Protein AF-A0A9D9X9W4-F1 (afdb_monomer_lite)

Foldseek 3Di:
DDDPPPPPPDDVVVVVVVVVVVVVCVVVVPDPVPVVPDPPPPDPDPPDQQFQFADQPPRDTDSPPDDDDPVVVCCVPPVVDDSVVRRVSSVVVVVVVPD

Structure (mmCIF, N/CA/C/O backbone):
data_AF-A0A9D9X9W4-F1
#
_entry.id   AF-A0A9D9X9W4-F1
#
loop_
_atom_site.group_PDB
_atom_site.id
_atom_site.type_symbol
_atom_site.label_atom_id
_atom_site.label_alt_id
_atom_site.label_comp_id
_atom_site.label_asym_id
_atom_site.label_entity_id
_atom_site.label_seq_id
_atom_site.pdbx_PDB_ins_code
_atom_site.Cartn_x
_atom_site.Cartn_y
_atom_site.Cartn_z
_atom_site.occupancy
_atom_site.B_iso_or_equiv
_atom_site.auth_seq_id
_atom_site.auth_comp_id
_atom_site.auth_asym_id
_atom_site.auth_atom_id
_atom_site.pdbx_PDB_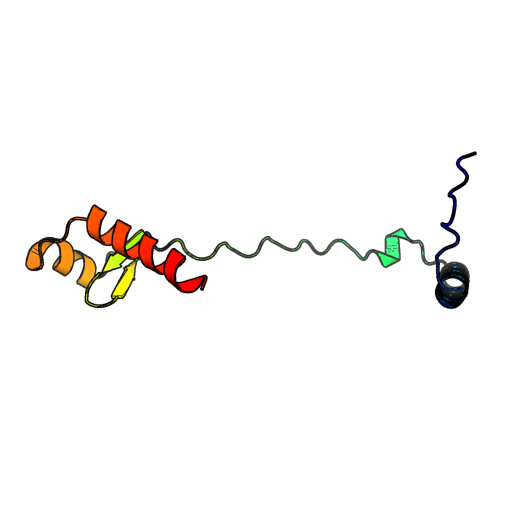model_num
ATOM 1 N N . MET A 1 1 ? 13.123 -24.231 -42.402 1.00 49.41 1 MET A N 1
ATOM 2 C CA . MET A 1 1 ? 13.889 -23.147 -41.745 1.00 49.41 1 MET A CA 1
ATOM 3 C C . MET A 1 1 ? 12.905 -22.043 -41.405 1.00 49.41 1 MET A C 1
ATOM 5 O O . MET A 1 1 ? 12.216 -21.593 -42.306 1.00 49.41 1 MET A O 1
ATOM 9 N N . LYS A 1 2 ? 12.731 -21.707 -40.121 1.00 54.59 2 LYS A N 1
ATOM 10 C CA . LYS A 1 2 ? 11.777 -20.675 -39.681 1.00 54.59 2 LYS A CA 1
ATOM 11 C C . LYS A 1 2 ? 12.322 -19.306 -40.100 1.00 54.59 2 LYS A C 1
ATOM 13 O O . LYS A 1 2 ? 13.278 -18.827 -39.499 1.00 54.59 2 LYS A O 1
ATOM 18 N N . HIS A 1 3 ? 11.759 -18.754 -41.170 1.00 52.62 3 HIS A N 1
ATOM 19 C CA . HIS A 1 3 ? 11.955 -17.372 -41.589 1.00 52.62 3 HIS A CA 1
ATOM 20 C C . HIS A 1 3 ? 11.245 -16.503 -40.542 1.00 52.62 3 HIS A C 1
ATOM 22 O O . HIS A 1 3 ? 10.034 -16.604 -40.382 1.00 52.62 3 HIS A O 1
ATOM 28 N N . LEU A 1 4 ? 12.004 -15.773 -39.725 1.00 61.47 4 LEU A N 1
ATOM 29 C CA . LEU A 1 4 ? 11.442 -14.729 -38.874 1.00 61.47 4 LEU A CA 1
ATOM 30 C C . LEU A 1 4 ? 11.192 -13.544 -39.797 1.00 61.47 4 LEU A C 1
ATOM 32 O O . LEU A 1 4 ? 12.129 -12.819 -40.133 1.00 61.47 4 LEU A O 1
ATOM 36 N N . ASP A 1 5 ? 9.953 -13.419 -40.259 1.00 53.66 5 ASP A N 1
ATOM 37 C CA . ASP A 1 5 ? 9.484 -12.246 -40.979 1.00 53.66 5 ASP A CA 1
ATOM 38 C C . ASP A 1 5 ? 9.645 -11.030 -40.062 1.00 53.66 5 ASP A C 1
ATOM 40 O O . ASP A 1 5 ? 8.936 -10.859 -39.071 1.00 53.66 5 ASP A O 1
ATOM 44 N N . VAL A 1 6 ? 10.665 -10.226 -40.355 1.00 60.41 6 VAL A N 1
ATOM 45 C CA . VAL A 1 6 ? 10.773 -8.861 -39.848 1.00 60.41 6 VAL A CA 1
ATOM 46 C C . VAL A 1 6 ? 9.651 -8.090 -40.529 1.00 60.41 6 VAL A C 1
ATOM 48 O O . VAL A 1 6 ? 9.646 -7.963 -41.754 1.00 60.41 6 VAL A O 1
ATOM 51 N N . ASP A 1 7 ? 8.675 -7.645 -39.743 1.00 58.47 7 ASP A N 1
ATOM 52 C CA . ASP A 1 7 ? 7.555 -6.847 -40.227 1.00 58.47 7 ASP A CA 1
ATOM 53 C C . ASP A 1 7 ? 8.100 -5.564 -40.901 1.00 58.47 7 ASP A C 1
ATOM 55 O O . ASP A 1 7 ? 8.891 -4.840 -40.288 1.00 58.47 7 ASP A O 1
ATOM 59 N N . PRO A 1 8 ? 7.742 -5.271 -42.166 1.00 56.69 8 PRO A N 1
ATOM 60 C CA . PRO A 1 8 ? 8.316 -4.170 -42.951 1.00 56.69 8 PRO A CA 1
ATOM 61 C C . PRO A 1 8 ? 7.929 -2.763 -42.452 1.00 56.69 8 PRO A C 1
ATOM 63 O O . PRO A 1 8 ? 8.274 -1.773 -43.095 1.00 56.69 8 PRO A O 1
ATOM 66 N N . SER A 1 9 ? 7.234 -2.665 -41.315 1.00 55.88 9 SER A N 1
ATOM 67 C CA . SER A 1 9 ? 6.864 -1.415 -40.638 1.00 55.88 9 SER A CA 1
ATOM 68 C C . SER A 1 9 ? 7.943 -0.877 -39.687 1.00 55.88 9 SER A C 1
ATOM 70 O O . SER A 1 9 ? 7.761 0.193 -39.104 1.00 55.88 9 SER A O 1
ATOM 72 N N . GLU A 1 10 ? 9.037 -1.611 -39.456 1.00 60.91 10 GLU A N 1
ATOM 73 C CA . GLU A 1 10 ? 10.082 -1.161 -38.534 1.00 60.91 10 GLU A CA 1
ATOM 74 C C . GLU A 1 10 ? 10.908 -0.022 -39.143 1.00 60.91 10 GLU A C 1
ATOM 76 O O . GLU A 1 10 ? 11.532 -0.181 -40.194 1.00 60.91 10 GLU A O 1
ATOM 81 N N . ASP A 1 11 ? 10.920 1.131 -38.461 1.00 76.94 11 ASP A N 1
ATOM 82 C CA . ASP A 1 11 ? 11.682 2.318 -38.851 1.00 76.94 11 ASP A CA 1
ATOM 83 C C . ASP A 1 11 ? 13.094 1.930 -39.336 1.00 76.94 11 ASP A C 1
ATOM 85 O O . ASP A 1 11 ? 13.802 1.197 -38.633 1.00 76.94 11 ASP A O 1
ATOM 89 N N . PRO A 1 12 ? 13.570 2.433 -40.490 1.00 81.81 12 PRO A N 1
ATOM 90 C CA . PRO A 1 12 ? 14.898 2.089 -41.011 1.00 81.81 12 PRO A CA 1
ATOM 91 C C . PRO A 1 12 ? 16.017 2.403 -40.005 1.00 81.81 12 PRO A C 1
ATOM 93 O O . PRO A 1 12 ? 17.059 1.745 -39.980 1.00 81.81 12 PRO A O 1
ATOM 96 N N . GLU A 1 13 ? 15.773 3.370 -39.122 1.00 82.94 13 GLU A N 1
ATOM 97 C CA . GLU A 1 13 ? 16.633 3.707 -37.996 1.00 82.94 13 GLU A CA 1
ATOM 98 C C . GLU A 1 13 ? 16.704 2.592 -36.939 1.00 82.94 13 GLU A C 1
ATOM 100 O O . GLU A 1 13 ? 17.797 2.261 -36.473 1.00 82.94 13 GLU A O 1
ATOM 105 N N . LYS A 1 14 ? 15.582 1.933 -36.617 1.00 75.44 14 LYS A N 1
ATOM 106 C CA . LYS A 1 14 ? 15.564 0.761 -35.726 1.00 75.44 14 LYS A CA 1
ATOM 107 C C . LYS A 1 14 ? 16.325 -0.403 -36.342 1.00 75.44 14 LYS A C 1
ATOM 109 O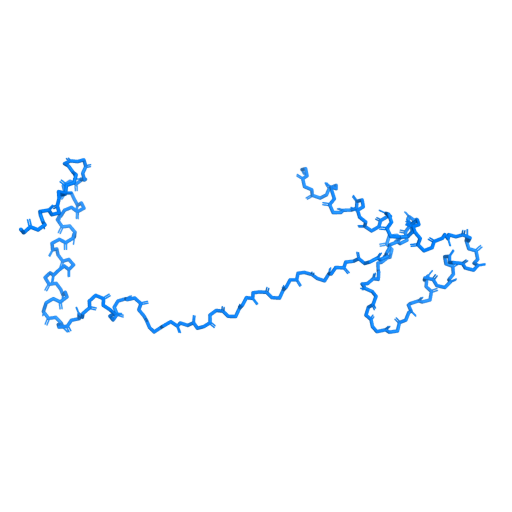 O . LYS A 1 14 ? 17.137 -1.020 -35.657 1.00 75.44 14 LYS A O 1
ATOM 114 N N . ILE A 1 15 ? 16.150 -0.658 -37.638 1.00 84.88 15 ILE A N 1
ATOM 115 C CA . ILE A 1 15 ? 16.894 -1.709 -38.350 1.00 84.88 15 ILE A CA 1
ATOM 116 C C . ILE A 1 15 ? 18.407 -1.427 -38.295 1.00 84.88 15 ILE A C 1
ATOM 118 O O . ILE A 1 15 ? 19.208 -2.323 -37.996 1.00 84.88 15 ILE A O 1
ATOM 122 N N . ALA A 1 16 ? 18.815 -0.172 -38.516 1.00 88.56 16 ALA A N 1
ATOM 123 C CA . ALA A 1 16 ? 20.211 0.246 -38.402 1.00 88.56 16 ALA A CA 1
ATOM 124 C C . ALA A 1 16 ? 20.752 0.094 -36.968 1.00 88.56 16 ALA A C 1
ATOM 126 O O . ALA A 1 16 ? 21.867 -0.409 -36.774 1.00 88.56 16 ALA A O 1
ATOM 127 N N . ALA A 1 17 ? 19.957 0.463 -35.960 1.00 87.00 17 ALA A N 1
ATOM 128 C CA . ALA A 1 17 ? 20.302 0.307 -34.552 1.00 87.00 17 ALA A CA 1
ATOM 129 C C . ALA A 1 17 ? 20.464 -1.171 -34.164 1.00 87.00 17 ALA A C 1
ATOM 131 O O . ALA A 1 17 ? 21.487 -1.539 -33.585 1.00 87.00 17 ALA A O 1
ATOM 132 N N . ILE A 1 18 ? 19.528 -2.040 -34.560 1.00 89.00 18 ILE A N 1
ATOM 133 C CA . ILE A 1 18 ? 19.583 -3.490 -34.310 1.00 89.00 18 ILE A CA 1
ATOM 134 C C . ILE A 1 18 ? 20.848 -4.093 -34.928 1.00 89.00 18 ILE A C 1
ATOM 136 O O . ILE A 1 18 ? 21.548 -4.877 -34.283 1.00 89.00 18 ILE A O 1
ATOM 140 N N . ARG A 1 19 ? 21.204 -3.699 -36.156 1.00 91.75 19 ARG A N 1
ATOM 141 C CA . ARG A 1 19 ? 22.441 -4.157 -36.807 1.00 91.75 19 ARG A CA 1
ATOM 142 C C . ARG A 1 19 ? 23.691 -3.722 -36.040 1.00 91.75 19 ARG A C 1
ATOM 144 O O . ARG A 1 19 ? 24.631 -4.508 -35.907 1.00 91.75 19 ARG A O 1
ATOM 151 N N . LYS A 1 20 ? 23.711 -2.490 -35.526 1.00 91.56 20 LYS A N 1
ATOM 152 C CA . LYS A 1 20 ? 24.824 -1.970 -34.720 1.00 91.56 20 LYS A CA 1
ATOM 153 C C . LYS A 1 20 ? 24.945 -2.710 -33.388 1.00 91.56 20 LYS A C 1
ATOM 155 O O . LYS A 1 20 ? 26.055 -3.089 -33.026 1.00 91.56 20 LYS A O 1
ATOM 160 N N . ILE A 1 21 ? 23.824 -2.971 -32.713 1.00 91.25 21 ILE A N 1
ATOM 161 C CA . ILE A 1 21 ? 23.777 -3.758 -31.473 1.00 91.25 21 ILE A CA 1
ATOM 162 C C . ILE A 1 21 ? 24.344 -5.156 -31.725 1.00 91.25 21 ILE A C 1
ATOM 164 O O . ILE A 1 21 ? 25.260 -5.563 -31.021 1.00 91.25 21 ILE A O 1
ATOM 168 N N . ARG A 1 22 ? 23.901 -5.848 -32.786 1.00 90.00 22 ARG A N 1
ATOM 169 C CA . ARG A 1 22 ? 24.429 -7.175 -33.152 1.00 90.00 22 ARG A CA 1
ATOM 170 C C . ARG A 1 22 ? 25.940 -7.161 -33.408 1.00 90.00 22 ARG A C 1
ATOM 172 O O . ARG A 1 22 ? 26.633 -8.051 -32.937 1.00 90.00 22 ARG A O 1
ATOM 179 N N . LYS A 1 23 ? 26.463 -6.140 -34.100 1.00 93.31 23 LYS A N 1
ATOM 180 C CA . LYS A 1 23 ? 27.912 -5.998 -34.341 1.00 93.31 23 LYS A CA 1
ATOM 181 C C . LYS A 1 23 ? 28.699 -5.777 -33.047 1.00 93.31 23 LYS A C 1
ATOM 183 O O . LYS A 1 23 ? 29.804 -6.286 -32.913 1.00 93.31 23 LYS A O 1
ATOM 188 N N . LEU A 1 24 ? 28.151 -5.002 -32.113 1.00 94.69 24 LEU A N 1
ATOM 189 C CA . LEU A 1 24 ? 28.772 -4.790 -30.807 1.00 94.69 24 LEU A CA 1
ATOM 190 C C . LEU A 1 24 ? 28.736 -6.070 -29.966 1.00 94.69 24 LEU A C 1
ATOM 192 O O . LEU A 1 24 ? 29.748 -6.415 -29.372 1.00 94.69 24 LEU A O 1
ATOM 196 N N . MET A 1 25 ? 27.614 -6.792 -29.959 1.00 92.19 25 MET A N 1
ATOM 197 C CA . MET A 1 25 ? 27.504 -8.080 -29.269 1.00 92.19 25 MET A CA 1
ATOM 198 C C . MET A 1 25 ? 28.543 -9.082 -29.776 1.00 92.19 25 MET A C 1
ATOM 200 O O . MET A 1 25 ? 29.241 -9.673 -28.966 1.00 92.19 25 MET A O 1
ATOM 204 N N . ASP A 1 26 ? 28.712 -9.200 -31.096 1.00 90.69 26 ASP A N 1
ATOM 205 C CA . ASP A 1 26 ? 29.719 -10.076 -31.709 1.00 90.69 26 ASP A CA 1
ATOM 206 C C . ASP A 1 26 ? 31.156 -9.663 -31.342 1.00 90.69 26 ASP A C 1
ATOM 208 O O . ASP A 1 26 ? 31.952 -10.488 -30.890 1.00 90.69 26 ASP A O 1
ATOM 212 N N . PHE A 1 27 ? 31.461 -8.364 -31.444 1.00 93.38 27 PHE A N 1
ATOM 213 C CA . PHE A 1 27 ? 32.783 -7.817 -31.127 1.00 93.38 27 PHE A CA 1
ATOM 214 C C . PHE A 1 27 ? 33.199 -8.073 -29.673 1.00 93.38 27 PHE A C 1
ATOM 216 O O . PHE A 1 27 ? 34.361 -8.369 -29.407 1.00 93.38 27 PHE A O 1
ATOM 223 N N . TRP A 1 28 ? 32.255 -7.964 -28.737 1.00 92.25 28 TRP A N 1
ATOM 224 C CA . TRP A 1 28 ? 32.497 -8.186 -27.310 1.00 92.25 28 TRP A CA 1
ATOM 225 C C . TRP A 1 28 ? 32.144 -9.608 -26.846 1.00 92.25 28 TRP A C 1
ATOM 227 O O . TRP A 1 28 ? 32.247 -9.878 -25.654 1.00 92.25 28 TRP A O 1
ATOM 237 N N . GLN A 1 29 ? 31.740 -10.500 -27.761 1.00 88.00 29 GLN A N 1
ATOM 238 C CA . GLN A 1 29 ? 31.286 -11.869 -27.467 1.00 88.00 29 GLN A CA 1
ATOM 239 C C . GLN A 1 29 ? 30.183 -11.922 -26.389 1.00 88.00 29 GLN A C 1
ATOM 241 O O . GLN A 1 29 ? 30.156 -12.830 -25.566 1.00 88.00 29 GLN A O 1
ATOM 246 N N . ILE A 1 30 ? 29.293 -10.923 -26.379 1.00 84.81 30 ILE A N 1
ATOM 247 C CA . ILE A 1 30 ? 28.177 -10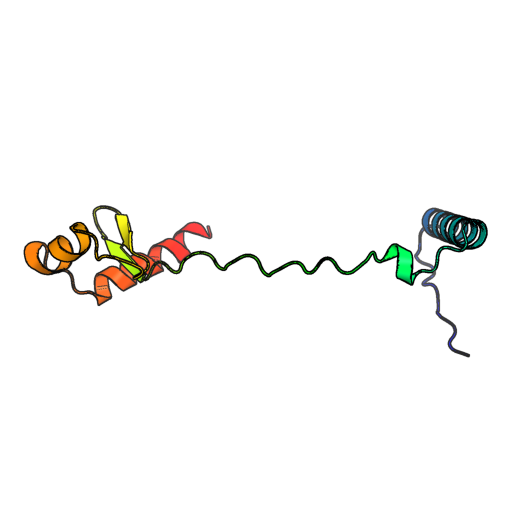.831 -25.433 1.00 84.81 30 ILE A CA 1
ATOM 248 C C . ILE A 1 30 ? 27.005 -11.631 -25.985 1.00 84.81 30 ILE A C 1
ATOM 250 O O . ILE A 1 30 ? 26.418 -11.272 -27.012 1.00 84.81 30 ILE A O 1
ATOM 254 N N . GLU A 1 31 ? 26.597 -12.658 -25.256 1.00 83.56 31 GLU A N 1
ATOM 255 C CA . GLU A 1 31 ? 25.440 -13.461 -25.616 1.00 83.56 31 GLU A CA 1
ATOM 256 C C . GLU A 1 31 ? 24.122 -12.755 -25.224 1.00 83.56 31 GLU A C 1
ATOM 258 O O . GLU A 1 31 ? 24.040 -12.061 -24.204 1.00 83.56 31 GLU A O 1
ATOM 263 N N . PRO A 1 32 ? 23.016 -12.948 -25.972 1.00 77.25 32 PRO A N 1
ATOM 264 C CA . PRO A 1 32 ? 21.709 -12.360 -25.637 1.00 77.25 32 PRO A CA 1
ATOM 265 C C . PRO A 1 32 ? 21.169 -12.747 -24.248 1.00 77.25 32 PRO A C 1
ATOM 267 O O . PRO A 1 32 ? 20.242 -12.124 -23.726 1.00 77.25 32 PRO A O 1
ATOM 270 N N . SER A 1 33 ? 21.683 -13.828 -23.664 1.00 72.88 33 SER A N 1
ATOM 271 C CA . SER A 1 33 ? 21.409 -14.257 -22.289 1.00 72.88 33 SER A CA 1
ATOM 272 C C . SER A 1 33 ? 22.066 -13.349 -21.250 1.00 72.88 33 SER A C 1
ATOM 274 O O . SER A 1 33 ? 21.472 -13.120 -20.200 1.00 72.88 33 SER A O 1
ATOM 276 N N . GLU A 1 34 ? 23.241 -12.798 -21.541 1.00 78.25 34 GLU A N 1
ATOM 277 C CA . GLU A 1 34 ? 23.993 -11.933 -20.627 1.00 78.25 34 GLU A CA 1
ATOM 278 C C . GLU A 1 34 ? 23.378 -10.533 -20.541 1.00 78.25 34 GLU A C 1
ATOM 280 O O . GLU A 1 34 ? 23.312 -9.946 -19.461 1.00 78.25 34 GLU A O 1
ATOM 285 N N . LEU A 1 35 ? 22.817 -10.036 -21.651 1.00 81.12 35 LEU A N 1
ATOM 286 C CA . LEU A 1 35 ? 22.073 -8.769 -21.687 1.00 81.12 35 LEU A CA 1
ATOM 287 C C . LEU A 1 35 ? 20.807 -8.784 -20.826 1.00 81.12 35 LEU A C 1
ATOM 289 O O . LEU A 1 35 ? 20.384 -7.738 -20.337 1.00 81.12 35 LEU A O 1
ATOM 293 N N . ARG A 1 36 ? 20.194 -9.959 -20.627 1.00 76.75 36 ARG A N 1
ATOM 294 C CA . ARG A 1 36 ? 19.008 -10.107 -19.767 1.00 76.75 36 ARG A CA 1
ATOM 295 C C . ARG A 1 36 ? 19.325 -9.917 -18.280 1.00 76.75 36 ARG A C 1
ATOM 297 O O . ARG A 1 36 ? 18.396 -9.823 -17.481 1.00 76.75 36 ARG A O 1
ATOM 304 N N . GLY A 1 37 ? 20.609 -9.820 -17.925 1.00 71.75 37 GLY A N 1
ATOM 305 C CA . GLY A 1 37 ? 21.074 -9.733 -16.551 1.00 71.75 37 GLY A CA 1
ATOM 306 C C . GLY A 1 37 ? 20.859 -11.041 -15.791 1.00 71.75 37 GLY A C 1
ATOM 307 O O . GLY A 1 37 ? 20.066 -11.908 -16.165 1.00 71.75 37 GLY A O 1
ATOM 308 N N . ARG A 1 38 ? 21.567 -11.197 -14.671 1.00 73.69 38 ARG A N 1
ATOM 309 C CA . ARG A 1 38 ? 21.215 -12.227 -13.690 1.00 73.69 38 ARG A CA 1
ATOM 310 C C . ARG A 1 38 ? 19.821 -11.883 -13.158 1.00 73.69 38 ARG A C 1
ATOM 312 O O . ARG A 1 38 ? 19.636 -10.727 -12.776 1.00 73.69 38 ARG A O 1
ATOM 319 N N . PRO A 1 39 ? 18.862 -12.827 -13.100 1.00 65.69 39 PRO A N 1
ATOM 320 C CA . PRO A 1 39 ? 17.558 -12.540 -12.526 1.00 65.69 39 PRO A CA 1
ATOM 321 C C . PRO A 1 39 ? 17.767 -12.091 -11.081 1.00 65.69 39 PRO A C 1
ATOM 323 O O . PRO A 1 39 ? 18.106 -12.888 -10.204 1.00 65.69 39 PRO A O 1
ATOM 326 N N . VAL A 1 40 ? 17.618 -10.790 -10.844 1.00 69.94 40 VAL A N 1
ATOM 327 C CA . VAL A 1 40 ? 17.455 -10.269 -9.496 1.00 69.94 40 VAL A CA 1
ATOM 328 C C . VAL A 1 40 ? 16.110 -10.814 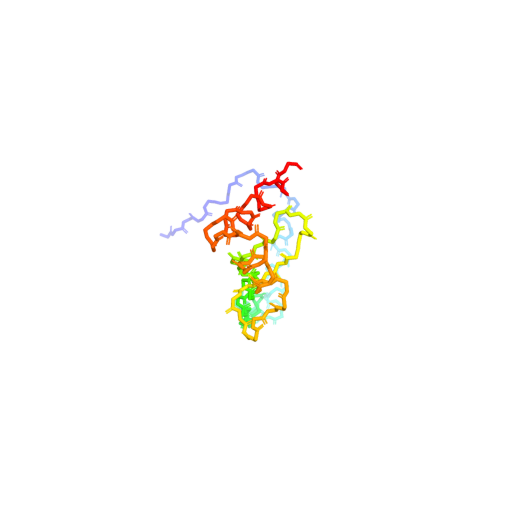-9.055 1.00 69.94 40 VAL A C 1
ATOM 330 O O . VAL A 1 40 ? 15.089 -10.511 -9.671 1.00 69.94 40 VAL A O 1
ATOM 333 N N . VAL A 1 41 ? 16.117 -11.678 -8.039 1.00 74.94 41 VAL A N 1
ATOM 334 C CA . VAL A 1 41 ? 14.887 -12.139 -7.398 1.00 74.94 41 VAL A CA 1
ATOM 335 C C . VAL A 1 41 ? 14.235 -10.903 -6.793 1.00 74.94 41 VAL A C 1
ATOM 337 O O . VAL A 1 41 ? 14.574 -10.473 -5.693 1.00 74.94 41 VAL A O 1
ATOM 340 N N . VAL A 1 42 ? 13.337 -10.288 -7.554 1.00 72.12 42 VAL A N 1
ATOM 341 C CA . VAL A 1 42 ? 12.454 -9.249 -7.051 1.00 72.12 42 VAL A CA 1
ATOM 342 C C . VAL A 1 42 ? 11.442 -9.958 -6.166 1.00 72.12 42 VAL A C 1
ATOM 344 O O . VAL A 1 42 ? 10.494 -10.579 -6.642 1.00 72.12 42 VAL A O 1
ATOM 347 N N . LEU A 1 43 ? 11.700 -9.944 -4.857 1.00 74.94 43 LEU A N 1
ATOM 348 C CA . LEU A 1 43 ? 10.706 -10.384 -3.889 1.00 74.94 43 LEU A CA 1
ATOM 349 C C . LEU A 1 43 ? 9.436 -9.556 -4.129 1.00 74.94 43 LEU A C 1
ATOM 351 O O . LEU A 1 43 ? 9.540 -8.335 -4.303 1.00 74.94 43 LEU A O 1
ATOM 355 N N . PRO A 1 44 ? 8.251 -10.186 -4.171 1.00 71.31 44 PRO A N 1
ATOM 356 C CA . PRO A 1 44 ? 7.014 -9.444 -4.315 1.00 71.31 44 PRO A CA 1
ATOM 357 C C . PRO A 1 44 ? 6.938 -8.390 -3.207 1.00 71.31 44 PRO A C 1
ATOM 359 O O . PRO A 1 44 ? 7.205 -8.678 -2.038 1.00 71.31 44 PRO A O 1
ATOM 362 N N . ARG A 1 45 ? 6.598 -7.153 -3.589 1.00 67.88 45 ARG A N 1
ATOM 363 C CA . ARG A 1 45 ? 6.290 -6.071 -2.647 1.00 67.88 45 ARG A CA 1
ATOM 364 C C . ARG A 1 45 ? 5.265 -6.623 -1.656 1.00 67.88 45 ARG A C 1
ATOM 366 O O . ARG A 1 45 ? 4.230 -7.129 -2.086 1.00 67.88 45 ARG A O 1
ATOM 373 N N . ALA A 1 46 ? 5.562 -6.555 -0.357 1.00 69.75 46 ALA A N 1
ATOM 374 C CA . ALA A 1 46 ? 4.609 -6.958 0.668 1.00 69.75 46 ALA A CA 1
ATOM 375 C C . ALA A 1 46 ? 3.276 -6.241 0.410 1.00 69.75 46 ALA A C 1
ATOM 377 O O . ALA A 1 46 ? 3.260 -5.023 0.197 1.00 69.75 46 ALA A O 1
ATOM 378 N N . ALA A 1 47 ? 2.187 -7.010 0.359 1.00 65.56 47 ALA A N 1
ATOM 379 C CA . ALA A 1 47 ? 0.851 -6.464 0.187 1.00 65.56 47 ALA A CA 1
ATOM 380 C C . ALA A 1 47 ? 0.588 -5.408 1.271 1.00 65.56 47 ALA A C 1
ATOM 382 O O . ALA A 1 47 ? 1.034 -5.564 2.412 1.00 65.56 47 ALA A O 1
ATOM 383 N N . ALA A 1 48 ? -0.107 -4.327 0.909 1.00 66.56 48 ALA A N 1
ATOM 384 C CA . ALA A 1 48 ? -0.505 -3.311 1.874 1.00 66.56 48 ALA A CA 1
ATOM 385 C C . ALA A 1 48 ? -1.279 -3.970 3.035 1.00 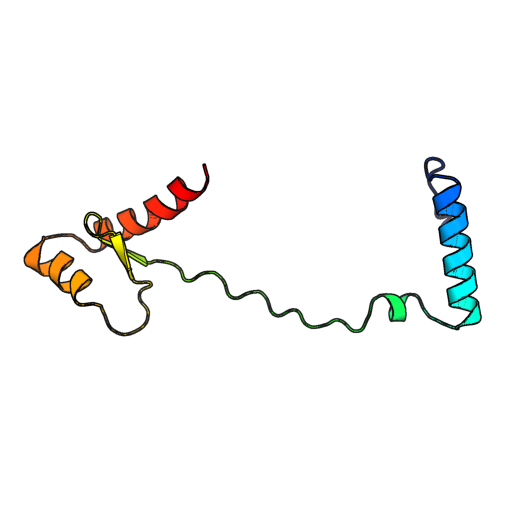66.56 48 ALA A C 1
ATOM 387 O O . ALA A 1 48 ? -2.054 -4.902 2.789 1.00 66.56 48 ALA A O 1
ATOM 388 N N . PRO A 1 49 ? -1.064 -3.534 4.290 1.00 66.31 49 PRO A N 1
ATOM 389 C CA . PRO A 1 49 ? -1.736 -4.127 5.437 1.00 66.31 49 PRO A CA 1
ATOM 390 C C . PRO A 1 49 ? -3.253 -4.009 5.268 1.00 66.31 49 PRO A C 1
ATOM 392 O O . PRO A 1 49 ? -3.786 -2.925 5.031 1.00 66.31 49 PRO A O 1
ATOM 395 N N . VAL A 1 50 ? -3.946 -5.143 5.374 1.00 77.69 50 VAL A N 1
ATOM 396 C CA . VAL A 1 50 ? -5.405 -5.200 5.264 1.00 77.69 50 VAL A CA 1
ATOM 397 C C . VAL A 1 50 ? -5.999 -4.563 6.516 1.00 77.69 50 VAL A C 1
ATOM 399 O O . VAL A 1 50 ? -5.926 -5.132 7.604 1.00 77.69 50 VAL A O 1
ATOM 402 N N . ILE A 1 51 ? -6.597 -3.382 6.373 1.00 82.94 51 ILE A N 1
ATOM 403 C CA . ILE A 1 51 ? -7.323 -2.733 7.465 1.00 82.94 51 ILE A CA 1
ATOM 404 C C . ILE A 1 51 ? -8.590 -3.549 7.738 1.00 82.94 51 ILE A C 1
ATOM 406 O O . ILE A 1 51 ? -9.449 -3.680 6.870 1.00 82.94 51 ILE A O 1
ATOM 410 N N . ARG A 1 52 ? -8.711 -4.119 8.943 1.00 86.75 52 ARG A N 1
ATOM 411 C CA . ARG A 1 52 ? -9.842 -4.988 9.308 1.00 86.75 52 ARG A CA 1
ATOM 412 C C . ARG A 1 52 ? -10.944 -4.234 10.032 1.00 86.75 52 ARG A C 1
ATOM 414 O O . ARG A 1 52 ? -12.101 -4.587 9.870 1.00 86.75 52 ARG A O 1
ATOM 421 N N . TYR A 1 53 ? -10.607 -3.223 10.823 1.00 91.31 53 TYR A N 1
ATOM 422 C CA . TYR A 1 53 ? -11.566 -2.444 11.600 1.00 91.31 53 TYR A CA 1
ATOM 423 C C . TYR A 1 53 ? -11.241 -0.962 11.487 1.00 91.31 53 TYR A C 1
ATOM 425 O O . TYR A 1 53 ? -10.071 -0.579 11.522 1.00 91.31 53 TYR A O 1
ATOM 433 N N . ARG A 1 54 ? -12.274 -0.131 11.398 1.00 92.06 54 ARG A N 1
ATOM 434 C CA . ARG A 1 54 ? -12.168 1.322 11.407 1.00 92.06 54 ARG A CA 1
ATOM 435 C C . ARG A 1 54 ? -13.274 1.915 12.259 1.00 92.06 54 ARG A C 1
ATOM 437 O O . ARG A 1 54 ? -14.420 1.485 12.186 1.00 92.06 54 ARG A O 1
ATOM 444 N N . HIS A 1 55 ? -12.929 2.917 13.047 1.00 92.19 55 HIS A N 1
ATOM 445 C CA . HIS A 1 55 ? -13.903 3.704 13.774 1.00 92.19 55 HIS A CA 1
ATOM 446 C C . HIS A 1 55 ? -14.623 4.672 12.822 1.00 92.19 55 HIS A C 1
ATOM 448 O O . HIS A 1 55 ? -13.942 5.466 12.170 1.00 92.19 55 HIS A O 1
ATOM 454 N N . PRO A 1 56 ? -15.966 4.671 12.744 1.00 88.19 56 PRO A N 1
ATOM 455 C CA . PRO A 1 56 ? -16.701 5.506 11.793 1.00 88.19 56 PRO A CA 1
ATOM 456 C C . PRO A 1 56 ? -16.594 7.007 12.100 1.00 88.19 56 PRO A C 1
ATOM 458 O O . PRO A 1 56 ? -16.581 7.810 11.177 1.00 88.19 56 PRO A O 1
ATOM 461 N N . ILE A 1 57 ? -16.480 7.386 13.380 1.00 87.62 57 ILE A N 1
ATOM 462 C CA . ILE A 1 57 ? -16.396 8.799 13.800 1.00 87.62 57 ILE A CA 1
ATOM 463 C C . ILE A 1 57 ? -14.950 9.324 13.798 1.00 87.62 57 ILE A C 1
ATOM 465 O O . ILE A 1 57 ? -14.637 10.281 13.101 1.00 87.62 57 ILE A O 1
ATOM 469 N N . SER A 1 58 ? -14.050 8.713 14.577 1.00 86.81 58 SER A N 1
ATOM 470 C CA . SER A 1 58 ? -12.662 9.174 14.731 1.00 86.81 58 SER A CA 1
ATOM 471 C C . SER A 1 58 ? -11.719 8.757 13.596 1.00 86.81 58 SER A C 1
ATOM 473 O O . SER A 1 58 ? -10.599 9.256 13.521 1.00 86.81 58 SER A O 1
ATOM 475 N N . GLY A 1 59 ? -12.128 7.823 12.730 1.00 88.69 59 GLY A N 1
ATOM 476 C CA . GLY A 1 59 ? -11.317 7.341 11.611 1.00 88.69 59 GLY A CA 1
ATOM 477 C C . GLY A 1 59 ? -10.141 6.437 11.999 1.00 88.69 59 GLY A C 1
ATOM 478 O O . GLY A 1 59 ? -9.372 6.059 11.118 1.00 88.69 59 GLY A O 1
ATOM 479 N N . MET A 1 60 ? -9.992 6.066 13.275 1.00 90.69 60 MET A N 1
ATOM 480 C CA . MET A 1 60 ? -8.918 5.178 13.734 1.00 90.69 60 MET A CA 1
ATOM 481 C C . MET A 1 60 ? -9.047 3.782 13.119 1.00 90.69 60 MET A C 1
ATOM 483 O O . MET A 1 60 ? -10.146 3.243 13.043 1.00 90.69 60 MET A O 1
ATOM 487 N N . THR A 1 61 ? -7.932 3.178 12.709 1.00 91.44 61 THR A N 1
ATOM 488 C CA . THR A 1 61 ? -7.909 1.885 12.009 1.00 91.44 61 THR A CA 1
ATOM 489 C C . THR A 1 61 ? -7.107 0.834 12.767 1.00 91.44 61 THR A C 1
ATOM 491 O O . THR A 1 61 ? -6.117 1.153 13.423 1.00 91.44 61 THR A O 1
ATOM 494 N N . TRP A 1 62 ? -7.508 -0.431 12.650 1.00 90.31 62 TRP A N 1
ATOM 495 C CA . TRP A 1 62 ? -6.771 -1.579 13.170 1.00 90.31 62 TRP A CA 1
ATOM 496 C C . TRP A 1 62 ? -6.800 -2.722 12.155 1.00 90.31 62 TRP A C 1
ATOM 498 O O . TRP A 1 62 ? -7.856 -3.138 11.673 1.00 90.31 62 TRP A O 1
ATOM 508 N N . ASP A 1 63 ? -5.624 -3.234 11.821 1.00 87.62 63 ASP A N 1
ATOM 509 C CA . ASP A 1 63 ? -5.403 -4.334 10.879 1.00 87.62 63 ASP A CA 1
ATOM 510 C C . ASP A 1 63 ? -5.613 -5.716 11.523 1.00 87.62 63 ASP A C 1
ATOM 512 O O . ASP A 1 63 ? -5.559 -6.746 10.854 1.00 87.62 63 ASP A O 1
ATOM 516 N N . GLY A 1 64 ? -5.909 -5.760 12.825 1.00 85.62 64 GLY A N 1
ATOM 517 C CA . GLY A 1 64 ? -6.091 -7.006 13.565 1.00 85.62 64 GLY A CA 1
ATOM 518 C C . GLY A 1 64 ? -4.782 -7.693 13.947 1.00 85.62 64 GLY A C 1
ATOM 519 O O . GLY A 1 64 ? -4.836 -8.840 14.389 1.00 85.62 64 GLY A O 1
ATOM 520 N N . ASN A 1 65 ? -3.637 -7.023 13.775 1.00 83.31 65 ASN A N 1
ATOM 521 C CA . A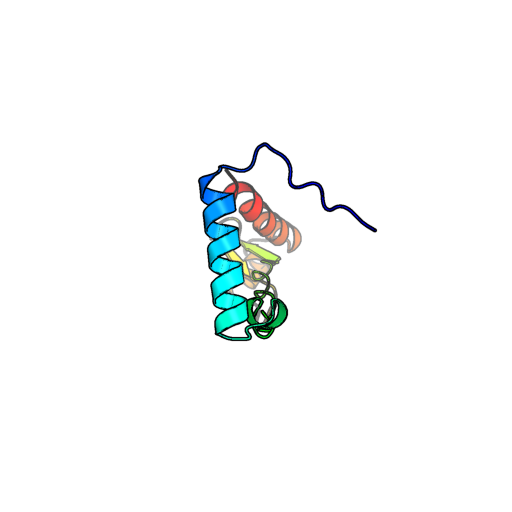SN A 1 65 ? -2.342 -7.502 14.243 1.00 83.31 65 ASN A CA 1
ATOM 522 C C . ASN A 1 65 ? -1.953 -6.813 15.558 1.00 83.31 65 ASN A C 1
ATOM 524 O O . ASN A 1 65 ? -2.217 -5.630 15.781 1.00 83.31 65 ASN A O 1
ATOM 528 N N . GLY A 1 66 ? -1.300 -7.570 16.441 1.00 83.75 66 GLY A N 1
ATOM 529 C CA . GLY A 1 66 ? -0.816 -7.069 17.728 1.00 83.75 66 GLY A CA 1
ATOM 530 C C . GLY A 1 66 ? -1.920 -6.780 18.753 1.00 83.75 66 GLY A C 1
ATOM 531 O O . GLY A 1 66 ? -3.022 -7.327 18.690 1.00 83.75 66 GLY A O 1
ATOM 532 N N . SER A 1 67 ? -1.595 -5.942 19.741 1.00 89.44 67 SER A N 1
ATOM 533 C CA . SER A 1 67 ? -2.518 -5.580 20.822 1.00 89.44 67 SER A CA 1
ATOM 534 C C . SER A 1 67 ? -3.685 -4.736 20.322 1.00 89.44 67 SER A C 1
ATOM 536 O O . SER A 1 67 ? -3.504 -3.769 19.584 1.00 89.44 67 SER A O 1
ATOM 538 N N . GLN A 1 68 ? -4.883 -5.069 20.802 1.00 88.12 68 GLN A N 1
ATOM 539 C CA . GLN A 1 68 ? -6.092 -4.309 20.520 1.00 88.12 68 GLN A CA 1
ATOM 540 C C . GLN A 1 68 ? -5.971 -2.873 21.066 1.00 88.12 68 GLN A C 1
ATOM 542 O O . GLN A 1 68 ? -5.700 -2.697 22.260 1.00 88.12 68 GLN A O 1
ATOM 547 N N . PRO A 1 69 ? -6.204 -1.844 20.236 1.00 92.00 69 PRO A N 1
ATOM 548 C CA . PRO A 1 69 ? -6.113 -0.460 20.675 1.00 92.00 69 PRO A CA 1
ATOM 549 C C . PRO A 1 69 ? -7.289 -0.072 21.593 1.00 92.00 69 PRO A C 1
ATOM 551 O O . PRO A 1 69 ? -8.375 -0.655 21.493 1.00 92.00 69 PRO A O 1
ATOM 554 N N . PRO A 1 70 ? -7.108 0.933 22.472 1.00 93.38 70 PRO A N 1
ATOM 555 C CA . PRO A 1 70 ? -8.133 1.353 23.429 1.00 93.38 70 PRO A CA 1
ATOM 556 C C . PRO A 1 70 ? -9.421 1.820 22.742 1.00 93.38 70 PRO A C 1
ATOM 558 O O . PRO A 1 70 ? -10.501 1.433 23.183 1.00 93.38 70 PRO A O 1
ATOM 561 N N . TRP A 1 71 ? -9.314 2.526 21.609 1.00 92.31 71 TRP A N 1
ATOM 562 C CA . TRP A 1 71 ? -10.474 2.989 20.842 1.00 92.31 71 TRP A CA 1
ATOM 563 C C . TRP A 1 71 ? -11.392 1.840 20.427 1.00 92.31 71 TRP A C 1
ATOM 565 O O . TRP A 1 71 ? -12.604 1.998 20.433 1.00 92.31 71 TRP A O 1
ATOM 575 N N . LEU A 1 72 ? -10.842 0.661 20.102 1.00 91.50 72 LEU A N 1
ATOM 576 C CA . LEU A 1 72 ? -11.660 -0.466 19.660 1.00 91.50 72 LEU A CA 1
ATOM 577 C C . LEU A 1 72 ? -12.482 -1.024 20.822 1.00 91.50 72 LEU A C 1
ATOM 579 O O . LEU A 1 72 ? -13.608 -1.466 20.632 1.00 91.50 72 LEU A O 1
ATOM 583 N N . ARG A 1 73 ? -11.938 -0.983 22.041 1.00 92.00 73 ARG A N 1
ATOM 584 C CA . ARG A 1 73 ? -12.670 -1.381 23.248 1.00 92.00 73 ARG A CA 1
ATOM 585 C C . ARG A 1 73 ? -13.734 -0.355 23.611 1.00 92.00 73 ARG A C 1
ATOM 587 O O . ARG A 1 73 ? -14.830 -0.750 23.989 1.00 92.00 73 ARG A O 1
ATOM 594 N N . GLU A 1 74 ? -13.425 0.933 23.495 1.00 93.44 74 GLU A N 1
ATOM 595 C CA . GLU A 1 74 ? -14.395 2.005 23.741 1.00 93.44 74 GLU A CA 1
ATOM 596 C C . GLU A 1 74 ? -15.536 1.972 22.723 1.00 93.44 74 GLU A C 1
ATOM 598 O O . GLU A 1 74 ? -16.695 1.990 23.127 1.00 93.44 74 GLU A O 1
ATOM 603 N N . ALA A 1 75 ? -15.227 1.771 21.442 1.00 92.81 75 ALA A N 1
ATOM 604 C CA . ALA A 1 75 ? -16.221 1.615 20.389 1.00 92.81 75 ALA A CA 1
ATOM 605 C C . ALA A 1 75 ? -17.204 0.474 20.693 1.00 92.81 75 ALA A C 1
ATOM 607 O O . ALA A 1 75 ? -18.414 0.654 20.606 1.00 92.81 75 ALA A O 1
ATOM 608 N N . LEU A 1 76 ? -16.687 -0.689 21.107 1.00 90.75 76 LEU A N 1
ATOM 609 C CA . LEU A 1 76 ? -17.499 -1.878 21.381 1.00 90.75 76 LEU A CA 1
ATOM 610 C C . LEU A 1 76 ? -18.283 -1.800 22.705 1.00 90.75 76 LEU A C 1
ATOM 612 O O . LEU A 1 76 ? -19.386 -2.328 22.792 1.00 90.75 76 LEU A O 1
ATOM 616 N N . LEU A 1 77 ? -17.710 -1.199 23.754 1.00 91.81 77 LEU A N 1
ATOM 617 C CA . LEU A 1 77 ? -18.280 -1.238 25.112 1.00 91.81 77 LEU A CA 1
ATOM 618 C C . LEU A 1 77 ? -19.016 0.041 25.515 1.00 91.81 77 LEU A C 1
ATOM 620 O O . LEU A 1 77 ? -19.955 -0.029 26.303 1.00 91.81 77 LEU A O 1
ATOM 624 N N . ARG A 1 78 ? -18.550 1.204 25.052 1.00 92.31 78 ARG A N 1
ATOM 625 C CA . ARG A 1 78 ? -19.082 2.519 25.440 1.00 92.31 78 ARG A CA 1
ATOM 626 C C . ARG A 1 78 ? -19.973 3.107 24.361 1.00 92.31 78 ARG A C 1
ATOM 628 O O . ARG A 1 78 ? -21.039 3.615 24.679 1.00 92.31 78 ARG A O 1
ATOM 635 N N . GLU A 1 79 ? -19.530 3.037 23.111 1.00 91.56 79 GLU A N 1
ATOM 636 C CA . GLU A 1 79 ? -20.254 3.620 21.975 1.00 91.56 79 GLU A CA 1
ATOM 637 C C . GLU A 1 79 ? -21.287 2.649 21.383 1.00 91.56 79 GLU A C 1
ATOM 639 O O . GLU A 1 79 ? -22.204 3.070 20.686 1.00 91.56 79 GLU A O 1
ATOM 644 N N . GLY A 1 80 ? -21.185 1.356 21.712 1.00 91.94 80 GLY A N 1
ATOM 645 C CA . GLY A 1 80 ? -22.154 0.335 21.312 1.00 91.94 80 GLY A CA 1
ATOM 646 C C . GLY A 1 80 ? -22.008 -0.139 19.866 1.00 91.94 80 GLY A C 1
ATOM 647 O O . GLY A 1 80 ? -22.916 -0.789 19.351 1.00 91.94 80 GLY A O 1
ATOM 648 N N . TYR A 1 81 ? -20.881 0.151 19.213 1.00 91.94 81 TYR A N 1
ATOM 649 C CA . TYR A 1 81 ? -20.600 -0.367 17.881 1.00 91.94 81 TYR A CA 1
ATOM 650 C C . TYR A 1 81 ? -20.437 -1.879 17.898 1.00 91.94 81 TYR A C 1
ATOM 652 O O . TYR A 1 81 ? -19.845 -2.465 18.806 1.00 91.94 81 TYR A O 1
ATOM 660 N N . THR A 1 82 ? -20.890 -2.515 16.828 1.00 92.69 82 THR A N 1
ATOM 661 C CA . THR A 1 82 ? -20.611 -3.924 16.581 1.00 92.69 82 THR A CA 1
ATOM 662 C C . THR A 1 82 ? -19.302 -4.088 15.800 1.00 92.69 82 THR A C 1
ATOM 664 O O . THR A 1 82 ? -18.918 -3.224 15.006 1.00 92.69 82 THR A O 1
ATOM 667 N N . PRO A 1 83 ? -18.591 -5.220 15.957 1.00 87.62 83 PRO A N 1
ATOM 668 C CA . PRO A 1 83 ? -17.383 -5.487 15.177 1.00 87.62 83 PRO A CA 1
ATOM 669 C C . PRO A 1 83 ? -17.638 -5.508 13.661 1.00 87.62 83 PRO A C 1
ATOM 671 O O . PRO A 1 83 ? -16.708 -5.257 12.897 1.00 87.62 83 PRO A O 1
ATOM 674 N N . GLU A 1 84 ? -18.870 -5.783 13.220 1.00 88.88 84 GLU A N 1
ATOM 675 C CA . GLU A 1 84 ? -19.243 -5.752 11.803 1.00 88.88 84 GLU A CA 1
ATOM 676 C C . GLU A 1 84 ? -19.361 -4.321 11.261 1.00 88.88 84 GLU A C 1
ATOM 678 O O . GLU A 1 84 ? -18.876 -4.035 10.169 1.00 88.88 84 GLU A O 1
ATOM 683 N N . GLU A 1 85 ? -19.929 -3.387 12.027 1.00 91.12 85 GLU A N 1
ATOM 684 C CA . GLU A 1 85 ? -19.981 -1.971 11.630 1.00 91.12 85 GLU A CA 1
ATOM 685 C C . GLU A 1 85 ? -18.582 -1.378 11.481 1.00 91.12 85 GLU A C 1
ATOM 687 O O . GLU A 1 85 ? -18.289 -0.690 10.503 1.00 91.12 85 GLU A O 1
ATOM 692 N N . LEU A 1 86 ? -17.680 -1.720 12.402 1.00 91.94 86 LEU A N 1
ATOM 693 C CA . LEU A 1 86 ? -16.287 -1.287 12.337 1.00 91.94 86 LEU A CA 1
ATOM 694 C C . LEU A 1 86 ? -15.552 -1.899 11.131 1.00 91.94 86 LEU A C 1
ATOM 696 O O . LEU A 1 86 ? -14.706 -1.245 10.520 1.00 91.94 86 LEU A O 1
ATOM 700 N N . ARG A 1 87 ? -15.883 -3.138 10.744 1.00 89.12 87 ARG A N 1
ATOM 701 C CA . ARG A 1 87 ? -15.374 -3.768 9.510 1.00 89.12 87 ARG A CA 1
ATOM 702 C C . ARG A 1 87 ? -15.918 -3.103 8.255 1.00 89.12 87 ARG A C 1
ATOM 704 O O . ARG A 1 87 ? -15.161 -2.876 7.314 1.00 89.12 87 ARG A O 1
ATOM 711 N N . ARG A 1 88 ? -17.207 -2.764 8.233 1.00 88.50 88 ARG A N 1
ATOM 712 C CA . ARG A 1 88 ? -17.827 -2.045 7.112 1.00 88.50 88 ARG A CA 1
ATOM 713 C C . ARG A 1 88 ? -17.200 -0.672 6.915 1.00 88.50 88 ARG A C 1
ATOM 715 O O . ARG A 1 88 ? -16.847 -0.330 5.792 1.00 88.50 88 ARG A O 1
ATOM 722 N N . ALA A 1 89 ? -16.985 0.071 7.998 1.00 88.00 89 ALA A N 1
ATOM 723 C CA . ALA A 1 89 ? -16.319 1.369 7.943 1.00 88.00 89 ALA A CA 1
ATOM 724 C C . ALA A 1 89 ? -14.885 1.272 7.385 1.00 88.00 89 ALA A C 1
ATOM 726 O O . ALA A 1 89 ? -14.421 2.207 6.732 1.00 88.00 89 ALA A O 1
ATOM 727 N N . ALA A 1 90 ? -14.186 0.150 7.615 1.00 87.25 90 ALA A N 1
ATOM 728 C CA . ALA A 1 90 ? -12.860 -0.100 7.048 1.00 87.25 90 ALA A CA 1
ATOM 729 C C . ALA A 1 90 ? -12.907 -0.357 5.535 1.00 87.25 90 ALA A C 1
ATOM 731 O O . ALA A 1 90 ? -12.054 0.147 4.811 1.00 87.25 90 ALA A O 1
ATOM 732 N N . GLN A 1 91 ? -13.916 -1.092 5.059 1.00 83.69 91 GLN A N 1
ATOM 733 C CA . GLN A 1 91 ? -14.096 -1.404 3.636 1.00 83.69 91 GLN A CA 1
ATOM 734 C C . GLN A 1 91 ? -14.478 -0.162 2.811 1.00 83.69 91 GLN A C 1
ATOM 736 O O . GLN A 1 91 ? -13.976 0.013 1.707 1.00 83.69 91 GLN A O 1
ATOM 741 N N . GLN A 1 92 ? -15.279 0.749 3.375 1.00 77.62 92 GLN A N 1
ATOM 742 C CA . GLN A 1 92 ? -15.753 1.956 2.678 1.00 77.62 92 GLN A CA 1
ATOM 743 C C . GLN A 1 92 ? -14.637 2.948 2.291 1.00 77.62 92 GLN A C 1
ATOM 745 O O . GLN A 1 92 ? -14.762 3.649 1.293 1.00 77.62 92 GLN A O 1
ATOM 750 N N . THR A 1 93 ? -13.521 3.011 3.030 1.00 67.94 93 THR A N 1
ATOM 751 C CA . THR A 1 93 ? -12.395 3.910 2.685 1.00 67.94 93 THR A CA 1
ATOM 752 C C . THR A 1 93 ? -11.611 3.446 1.462 1.00 67.94 93 THR A C 1
ATOM 754 O O . THR A 1 93 ? -11.041 4.274 0.755 1.00 67.94 93 THR A O 1
ATOM 757 N N . THR A 1 94 ? -11.559 2.138 1.200 1.00 63.81 94 THR A N 1
ATOM 758 C CA . THR A 1 94 ? -10.844 1.618 0.027 1.00 63.81 94 THR A CA 1
ATOM 759 C C . THR A 1 94 ? -11.546 2.013 -1.274 1.00 63.81 94 THR A C 1
ATOM 761 O O . THR A 1 94 ? -10.879 2.228 -2.281 1.00 63.81 94 THR A O 1
ATOM 764 N N . GLU A 1 95 ? -12.870 2.169 -1.241 1.00 61.53 95 GLU A N 1
ATOM 765 C CA . GLU A 1 95 ? -13.670 2.529 -2.415 1.00 61.53 95 GLU A CA 1
ATOM 766 C C . GLU A 1 95 ? -13.630 4.038 -2.712 1.00 61.53 95 GLU A C 1
ATOM 768 O O . GLU A 1 95 ? -13.503 4.425 -3.871 1.00 61.53 95 GLU A O 1
ATOM 773 N N . ASP A 1 96 ? -13.640 4.890 -1.679 1.00 58.62 96 ASP A N 1
ATOM 774 C CA . ASP A 1 96 ? -13.623 6.359 -1.827 1.00 58.62 96 ASP A CA 1
ATOM 775 C C . ASP A 1 96 ? -12.289 6.899 -2.382 1.00 58.62 96 ASP A C 1
ATOM 777 O O . ASP A 1 96 ? -12.255 7.895 -3.094 1.00 58.62 96 ASP A O 1
ATOM 781 N N . SER A 1 97 ? -11.177 6.196 -2.138 1.00 51.38 97 SER A N 1
ATOM 782 C CA . SER A 1 97 ? -9.845 6.623 -2.592 1.00 51.38 97 SER A CA 1
ATOM 783 C C . SER A 1 97 ? -9.523 6.275 -4.060 1.00 51.38 97 SER A C 1
ATOM 785 O O . SER A 1 97 ? -8.370 6.435 -4.467 1.00 51.38 97 SER A O 1
ATOM 787 N N . THR A 1 98 ? -10.495 5.781 -4.842 1.00 53.94 98 THR A N 1
ATOM 788 C CA . THR A 1 98 ? -10.323 5.400 -6.266 1.00 53.94 98 THR A CA 1
ATOM 789 C C . THR A 1 98 ? -10.984 6.386 -7.253 1.00 53.94 98 THR A C 1
ATOM 791 O O . THR A 1 98 ? -11.007 6.117 -8.453 1.00 53.94 98 THR A O 1
ATOM 794 N N . LEU A 1 99 ? -11.490 7.537 -6.794 1.00 42.06 99 LEU A N 1
ATOM 795 C CA . LEU A 1 99 ? -12.066 8.584 -7.658 1.00 42.06 99 LEU A CA 1
ATOM 796 C C . LEU A 1 99 ? -11.104 9.746 -7.931 1.00 42.06 99 LEU A C 1
ATOM 798 O O . LEU A 1 99 ? -10.443 10.216 -6.978 1.00 42.06 99 LEU A O 1
#

Radius of gyration: 28.61 Å; chains: 1; bounding box: 55×32×68 Å

pLDDT: mean 80.13, std 13.23, range [42.06, 94.69]

Secondary structure (DSSP, 8-state):
-------TTS-HHHHHHHHHHHHHHHHTT--HHHHT-S----PPPPPPP---EE-TTT--EE-S-SSPPHHHHHHHHTS---HHHHHHHHHHHHHHTT-

Sequence (99 aa):
MKHLDVDPSEDPEKIAAIRKIRKLMDFWQIEPSELRGRPVVVLPRAAAPVIRYRHPISGMTWDGNGSQPPWLREALLREGYTPEELRRAAQQTTEDSTL